Protein AF-A0A257IQM1-F1 (afdb_monomer)

Secondary structure (DSSP, 8-state):
--HHHHHHHHHHHHTTSS-HHHHHHHHHHTT--HHHHHHHHHHTT-TT-----------STT---------SS--S---TTT--SHHHHHHHTTS---SSPPPP-

pLDDT: mean 85.68, std 10.9, range [53.69, 95.75]

Mean predicted aligned error: 13.95 Å

Radius of gyration: 25.0 Å; Cα contacts (8 Å, |Δi|>4): 69; chains: 1; bounding box: 57×20×63 Å

Structure (mmCIF, N/CA/C/O backbone):
data_AF-A0A257IQM1-F1
#
_entry.id   AF-A0A257IQM1-F1
#
loop_
_atom_site.group_PDB
_atom_site.id
_atom_site.type_symbol
_atom_site.label_atom_id
_atom_site.label_alt_id
_atom_site.label_comp_id
_atom_site.label_asym_id
_atom_site.label_entity_id
_atom_site.label_seq_id
_atom_site.pdbx_PDB_ins_code
_atom_site.Cartn_x
_atom_site.Cartn_y
_atom_site.Cartn_z
_atom_site.occupancy
_atom_site.B_iso_or_equiv
_atom_site.auth_seq_id
_atom_site.auth_comp_id
_atom_site.auth_asym_id
_atom_site.auth_atom_id
_atom_site.pdbx_PDB_model_num
ATOM 1 N N . MET A 1 1 ? -27.702 -2.988 35.645 1.00 78.19 1 MET A N 1
ATOM 2 C CA . MET A 1 1 ? -26.441 -2.246 35.450 1.00 78.19 1 MET A CA 1
ATOM 3 C C . MET A 1 1 ? -26.535 -0.980 36.278 1.00 78.19 1 MET A C 1
ATOM 5 O O . MET A 1 1 ? -27.423 -0.178 36.019 1.00 78.19 1 MET A O 1
ATOM 9 N N . THR A 1 2 ? -25.700 -0.847 37.300 1.00 90.56 2 THR A N 1
ATOM 10 C CA . THR A 1 2 ? -25.616 0.344 38.156 1.00 90.56 2 THR A CA 1
ATOM 11 C C . THR A 1 2 ? -24.505 1.278 37.669 1.00 90.56 2 THR A C 1
ATOM 13 O O . THR A 1 2 ? -23.673 0.891 36.849 1.00 90.56 2 THR A O 1
ATOM 16 N N . GLU A 1 3 ? -24.454 2.514 38.169 1.00 90.25 3 GLU A N 1
ATOM 17 C CA . GLU A 1 3 ? -23.365 3.444 37.834 1.00 90.25 3 GLU A CA 1
ATOM 18 C C . GLU A 1 3 ? -21.988 2.901 38.256 1.00 90.25 3 GLU A C 1
ATOM 20 O O . GLU A 1 3 ? -21.010 3.042 37.520 1.00 90.25 3 GLU A O 1
ATOM 25 N N . HIS A 1 4 ? -21.918 2.229 39.410 1.00 93.25 4 HIS A N 1
ATOM 26 C CA . HIS A 1 4 ? -20.692 1.595 39.898 1.00 93.25 4 HIS A CA 1
ATOM 27 C C . HIS A 1 4 ? -20.173 0.532 38.919 1.00 93.25 4 HIS A C 1
ATOM 29 O O . HIS A 1 4 ? -18.973 0.477 38.648 1.00 93.25 4 HIS A O 1
ATOM 35 N N . ASP A 1 5 ? -21.078 -0.253 38.328 1.00 93.06 5 ASP A N 1
ATOM 36 C CA . ASP A 1 5 ? -20.726 -1.262 37.325 1.00 93.06 5 ASP A CA 1
ATOM 37 C C . ASP A 1 5 ? -20.150 -0.617 36.059 1.00 93.06 5 ASP A C 1
ATOM 39 O O . ASP A 1 5 ? -19.155 -1.091 35.512 1.00 93.06 5 ASP A O 1
ATOM 43 N N . ILE A 1 6 ? -20.736 0.497 35.605 1.00 91.94 6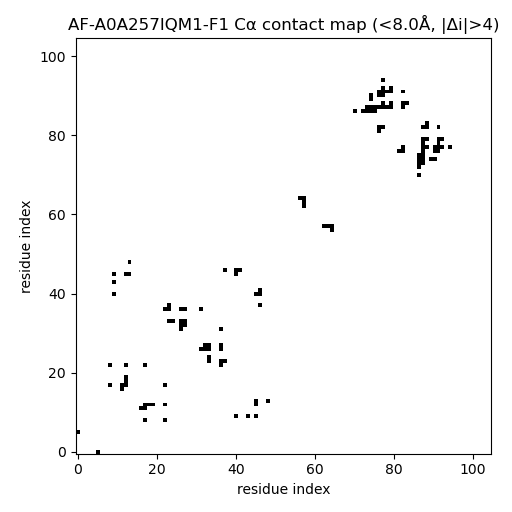 ILE A N 1
ATOM 44 C CA . ILE A 1 6 ? -20.263 1.228 34.421 1.00 91.94 6 ILE A CA 1
ATOM 45 C C . ILE A 1 6 ? -18.868 1.803 34.671 1.00 91.94 6 ILE A C 1
ATOM 47 O O . ILE A 1 6 ? -17.994 1.664 33.816 1.00 91.94 6 ILE A O 1
ATOM 51 N N . ARG A 1 7 ? -18.630 2.405 35.843 1.00 93.31 7 ARG A N 1
ATOM 52 C CA . ARG A 1 7 ? -17.307 2.933 36.217 1.00 93.31 7 ARG A CA 1
ATOM 53 C C . ARG A 1 7 ? -16.250 1.828 36.254 1.00 93.31 7 ARG A C 1
ATOM 55 O O . ARG A 1 7 ? -15.158 2.026 35.730 1.00 93.31 7 ARG A O 1
ATOM 62 N N . ARG A 1 8 ? -16.592 0.652 36.791 1.00 95.12 8 ARG A N 1
ATOM 63 C CA . ARG A 1 8 ? -15.705 -0.520 36.778 1.00 95.12 8 ARG A CA 1
ATOM 64 C C . ARG A 1 8 ? -15.395 -0.987 35.355 1.00 95.12 8 ARG A C 1
ATOM 66 O O . ARG A 1 8 ? -14.236 -1.182 35.022 1.00 95.12 8 ARG A O 1
ATOM 73 N N . LEU A 1 9 ? -16.408 -1.087 34.494 1.00 94.00 9 LEU A N 1
ATOM 74 C CA . LEU A 1 9 ? -16.224 -1.467 33.091 1.00 94.00 9 LEU A CA 1
ATOM 75 C C . LEU A 1 9 ? -15.362 -0.462 32.312 1.00 94.00 9 LEU A C 1
ATOM 77 O O . LEU A 1 9 ? -14.599 -0.862 31.438 1.00 94.00 9 LEU A O 1
ATOM 81 N N . ILE A 1 10 ? -15.471 0.835 32.611 1.00 93.31 10 ILE A N 1
ATOM 82 C CA . ILE A 1 10 ? -14.610 1.874 32.027 1.00 93.31 10 ILE A CA 1
ATOM 83 C C . ILE A 1 10 ? -13.151 1.676 32.462 1.00 93.31 10 ILE A C 1
ATOM 85 O O . ILE A 1 10 ? -12.249 1.807 31.633 1.00 93.31 10 ILE A O 1
ATOM 89 N N . GLU A 1 11 ? -12.916 1.331 33.730 1.00 92.94 11 GLU A N 1
ATOM 90 C CA . GLU A 1 11 ? -11.575 1.049 34.250 1.00 92.94 11 GLU A CA 1
ATOM 91 C C . GLU A 1 11 ? -10.980 -0.228 33.634 1.00 92.94 11 GLU A C 1
ATOM 93 O O . GLU A 1 11 ? -9.830 -0.220 33.198 1.00 92.94 11 GLU A O 1
ATOM 98 N N . ASP A 1 12 ? -11.782 -1.282 33.455 1.00 92.25 12 ASP A N 1
ATOM 99 C CA . ASP A 1 12 ? -11.357 -2.503 32.756 1.00 92.25 12 ASP A CA 1
ATOM 100 C C . ASP A 1 12 ? -10.935 -2.208 31.302 1.00 92.25 12 ASP A C 1
ATOM 102 O O . ASP A 1 12 ? -9.980 -2.795 30.787 1.00 92.25 12 ASP A O 1
ATOM 106 N N . VAL A 1 13 ? -11.620 -1.277 30.622 1.00 92.00 13 VAL A N 1
ATOM 107 C CA . VAL A 1 13 ? -11.226 -0.812 29.279 1.00 92.00 13 VAL A CA 1
ATOM 108 C C . VAL A 1 13 ? -9.941 0.016 29.333 1.00 92.00 13 VAL A C 1
ATOM 110 O O . VAL A 1 13 ? -9.094 -0.120 28.449 1.00 92.00 13 VAL A O 1
ATOM 113 N N . ARG A 1 14 ? -9.767 0.860 30.357 1.00 89.00 14 ARG A N 1
ATOM 114 C CA . ARG A 1 14 ? -8.555 1.672 30.557 1.00 89.00 14 ARG A CA 1
ATOM 115 C C . ARG A 1 14 ? -7.317 0.800 30.771 1.00 89.00 14 ARG A C 1
ATOM 117 O O . ARG A 1 14 ? -6.275 1.090 30.193 1.00 89.00 14 ARG A O 1
ATOM 124 N N . GLN A 1 15 ? -7.447 -0.273 31.546 1.00 89.25 15 GLN A N 1
ATOM 125 C CA . GLN A 1 15 ? -6.371 -1.227 31.832 1.00 89.25 15 GLN A CA 1
ATOM 126 C C . GLN A 1 15 ? -6.146 -2.248 30.702 1.00 89.25 15 GLN A C 1
ATOM 128 O O . GLN A 1 15 ? -5.230 -3.062 30.776 1.00 89.25 15 GLN A O 1
ATOM 133 N N . GLY A 1 16 ? -6.970 -2.221 29.647 1.00 87.50 16 GLY A N 1
ATOM 134 C CA . GLY A 1 16 ? -6.886 -3.154 28.521 1.00 87.50 16 GLY A CA 1
ATOM 135 C C . GLY A 1 16 ? -7.414 -4.564 28.819 1.00 87.50 16 GLY A C 1
ATOM 136 O O . GLY A 1 16 ? -7.310 -5.436 27.959 1.00 87.50 16 GLY A O 1
ATOM 137 N N . ALA A 1 17 ? -8.012 -4.791 29.992 1.00 89.38 17 ALA A N 1
ATOM 138 C CA . ALA A 1 17 ? -8.634 -6.060 30.372 1.00 89.38 17 ALA A CA 1
ATOM 139 C C . ALA A 1 17 ? -9.949 -6.322 29.612 1.00 89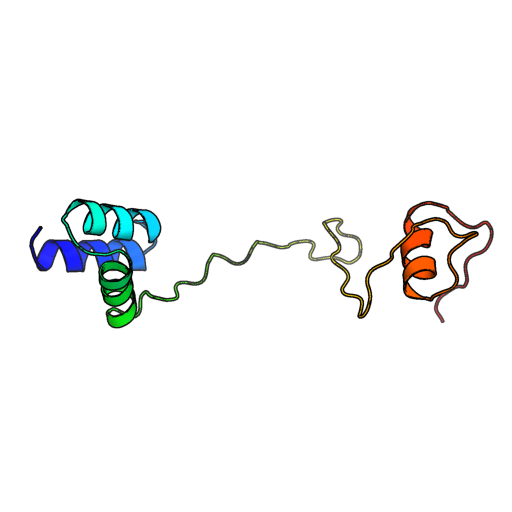.38 17 ALA A C 1
ATOM 141 O O . ALA A 1 17 ? -10.328 -7.476 29.401 1.00 89.38 17 ALA A O 1
ATOM 142 N N . LEU A 1 18 ? -10.638 -5.262 29.165 1.00 90.62 18 LEU A N 1
ATOM 143 C CA . LEU A 1 18 ? -11.854 -5.348 28.356 1.00 90.62 18 LEU A CA 1
ATOM 144 C C . LEU A 1 18 ? -11.694 -4.609 27.011 1.00 90.62 18 LEU A C 1
ATOM 146 O O . LEU A 1 18 ? -11.381 -3.417 26.993 1.00 90.62 18 LEU A O 1
ATOM 150 N N . PRO A 1 19 ? -11.986 -5.248 25.861 1.00 90.19 19 PRO A N 1
ATOM 151 C CA . PRO A 1 19 ? -11.985 -4.558 24.576 1.00 90.19 19 PRO A CA 1
ATOM 152 C C . PRO A 1 19 ? -13.085 -3.491 24.514 1.00 90.19 19 PRO A C 1
ATOM 154 O O . PRO A 1 19 ? -14.236 -3.756 24.871 1.00 90.19 19 PRO A O 1
ATOM 157 N N . ARG A 1 20 ? -12.784 -2.321 23.930 1.00 89.12 20 ARG A N 1
ATOM 158 C CA . ARG A 1 20 ? -13.781 -1.254 23.688 1.00 89.12 20 ARG A CA 1
ATOM 159 C C . ARG A 1 20 ? -15.031 -1.747 22.965 1.00 89.12 20 ARG A C 1
ATOM 161 O O . ARG A 1 20 ? -16.142 -1.359 23.308 1.00 89.12 20 ARG A O 1
ATOM 168 N N . ARG A 1 21 ? -14.858 -2.610 21.960 1.00 90.94 21 ARG A N 1
ATOM 169 C CA . ARG A 1 21 ? -15.977 -3.170 21.189 1.00 90.94 21 ARG A CA 1
ATOM 170 C C . ARG A 1 21 ? -16.921 -3.974 22.084 1.00 90.94 21 ARG A C 1
ATOM 172 O O . ARG A 1 21 ? -18.131 -3.809 21.972 1.00 90.94 21 ARG A O 1
ATOM 179 N N . SER A 1 22 ? -16.372 -4.775 22.995 1.00 93.56 22 SER A N 1
ATOM 180 C CA . SER A 1 22 ? -17.147 -5.569 23.951 1.00 93.56 22 SER A CA 1
ATOM 181 C C . SER A 1 22 ? -17.877 -4.681 24.960 1.00 93.56 22 SER A C 1
ATOM 183 O O . SER A 1 22 ? -19.033 -4.947 25.278 1.00 93.56 22 SER A O 1
ATOM 185 N N . PHE A 1 23 ? -17.245 -3.595 25.418 1.00 93.88 23 PHE A N 1
ATOM 186 C CA . PHE A 1 23 ? -17.901 -2.573 26.242 1.00 93.88 23 PHE A CA 1
ATOM 187 C C . PHE A 1 23 ? -19.110 -1.951 25.526 1.00 93.88 23 PHE A C 1
ATOM 189 O O . PHE A 1 23 ? -20.213 -1.943 26.073 1.00 93.88 23 PHE A O 1
ATOM 196 N N . ILE A 1 24 ? -18.927 -1.500 24.279 1.00 93.81 24 ILE A N 1
ATOM 197 C CA . ILE A 1 24 ? -20.001 -0.896 23.476 1.00 93.81 24 ILE A CA 1
ATOM 198 C C . ILE A 1 24 ? -21.132 -1.904 23.252 1.00 93.81 24 ILE A C 1
ATOM 200 O O . ILE A 1 24 ? -22.288 -1.572 23.480 1.00 93.81 24 ILE A O 1
ATOM 204 N N . GLN A 1 25 ? -20.818 -3.145 22.871 1.00 95.44 25 GLN A N 1
ATOM 205 C CA . GLN A 1 25 ? -21.824 -4.192 22.660 1.00 95.44 25 GLN A CA 1
ATOM 206 C C . GLN A 1 25 ? -22.643 -4.484 23.924 1.00 95.44 25 GLN A C 1
ATOM 208 O O . GLN A 1 25 ? -23.860 -4.627 23.834 1.00 95.44 25 GLN A O 1
ATOM 213 N N . ARG A 1 26 ? -22.006 -4.519 25.104 1.00 95.12 26 ARG A N 1
ATOM 214 C CA . ARG A 1 26 ? -22.705 -4.710 26.385 1.00 95.12 26 ARG A CA 1
ATOM 215 C C . ARG A 1 26 ? -23.670 -3.567 26.681 1.00 95.12 26 ARG A C 1
ATOM 217 O O . ARG A 1 26 ? -24.820 -3.824 27.018 1.00 95.12 26 ARG A O 1
ATOM 224 N N . LEU A 1 27 ? -23.246 -2.317 26.520 1.00 94.50 27 LEU A N 1
ATOM 225 C CA . LEU A 1 27 ? -24.136 -1.176 26.747 1.00 94.50 27 LEU A CA 1
ATOM 226 C C . LEU A 1 27 ? -25.264 -1.105 25.715 1.00 94.50 27 LEU A C 1
ATOM 228 O O . LEU A 1 27 ? -26.400 -0.807 26.076 1.00 94.50 27 LEU A O 1
ATOM 232 N N . VAL A 1 28 ? -24.977 -1.462 24.462 1.00 95.75 28 VAL A N 1
ATOM 233 C CA . VAL A 1 28 ? -25.998 -1.558 23.414 1.00 95.75 28 VAL A CA 1
ATOM 234 C C . VAL A 1 28 ? -27.039 -2.625 23.734 1.00 95.75 28 VAL A C 1
ATOM 236 O O . VAL A 1 28 ? -28.232 -2.370 23.600 1.00 95.75 28 VAL A O 1
ATOM 239 N N . SER A 1 29 ? -26.619 -3.782 24.254 1.00 94.50 29 SER A N 1
ATOM 240 C CA . SER A 1 29 ? -27.547 -4.839 24.684 1.00 94.50 29 SER A CA 1
ATOM 241 C C . SER A 1 29 ? -28.468 -4.427 25.840 1.00 94.50 29 SER A C 1
ATOM 243 O O . SER A 1 29 ? -29.513 -5.035 26.040 1.00 94.50 29 SER A O 1
ATOM 245 N N . LEU A 1 30 ? -28.104 -3.373 26.576 1.00 93.56 30 LEU A N 1
ATOM 246 C CA . LEU A 1 30 ? -28.884 -2.809 27.679 1.00 93.56 30 LEU A CA 1
ATOM 247 C C . LEU A 1 30 ? -29.723 -1.595 27.256 1.00 93.56 30 LEU A C 1
ATOM 249 O O . LEU A 1 30 ? -30.305 -0.931 28.110 1.00 93.56 30 LEU A O 1
ATOM 253 N N . GLY A 1 31 ? -29.788 -1.302 25.954 1.00 92.88 31 GLY A N 1
ATOM 254 C CA . GLY A 1 31 ? -30.638 -0.255 25.388 1.00 92.88 31 GLY A CA 1
ATOM 255 C C . GLY A 1 31 ? -29.954 1.096 25.170 1.00 92.88 31 GLY A C 1
ATOM 256 O O . GLY A 1 31 ? -30.621 2.038 24.747 1.00 92.88 31 GLY A O 1
ATOM 257 N N . LEU A 1 32 ? -28.641 1.223 25.407 1.00 93.50 32 LEU A N 1
ATOM 258 C CA . LEU A 1 32 ? -27.910 2.422 24.986 1.00 93.50 32 LEU A CA 1
ATOM 259 C C . LEU A 1 32 ? -27.629 2.370 23.482 1.00 93.50 32 LEU A C 1
ATOM 261 O O . LEU A 1 32 ? -27.435 1.316 22.888 1.00 93.50 32 LEU A O 1
ATOM 265 N N . THR A 1 33 ? -27.528 3.525 22.839 1.00 94.50 33 THR A N 1
ATOM 266 C CA . THR A 1 33 ? -27.044 3.569 21.456 1.00 94.50 33 THR A CA 1
ATOM 267 C C . THR A 1 33 ? -25.517 3.442 21.423 1.00 94.50 33 THR A C 1
ATOM 269 O O . THR A 1 33 ? -24.820 3.846 22.358 1.00 94.50 33 THR A O 1
ATOM 272 N N . ALA A 1 34 ? -24.966 2.911 20.327 1.00 90.19 34 ALA A N 1
ATOM 273 C CA . ALA A 1 34 ? -23.517 2.851 20.116 1.00 90.19 34 ALA A CA 1
ATOM 274 C C . ALA A 1 34 ? -22.800 4.210 20.318 1.00 90.19 34 ALA A C 1
ATOM 276 O O . ALA A 1 34 ? -21.784 4.229 21.019 1.00 90.19 34 ALA A O 1
ATOM 277 N N . PRO A 1 35 ? -23.301 5.352 19.794 1.00 91.38 35 PRO A N 1
ATOM 278 C CA . PRO A 1 35 ? -22.685 6.652 20.057 1.00 91.38 35 PRO A CA 1
ATOM 279 C C . PRO A 1 35 ? -22.740 7.064 21.534 1.00 91.38 35 PRO A C 1
ATOM 281 O O . PRO A 1 35 ? -21.739 7.563 22.040 1.00 91.38 35 PRO A O 1
ATOM 284 N N . MET A 1 36 ? -23.833 6.798 22.262 1.00 91.44 36 MET A N 1
ATOM 285 C CA . MET A 1 36 ? -23.897 7.088 23.705 1.00 91.44 36 MET A CA 1
ATOM 286 C C . MET A 1 36 ? -22.891 6.251 24.503 1.00 91.44 36 MET A C 1
ATOM 288 O O . MET A 1 36 ? -22.176 6.784 25.350 1.00 91.44 36 MET A O 1
ATOM 292 N N . ALA A 1 37 ? -22.777 4.956 24.196 1.00 91.81 37 ALA A N 1
ATOM 293 C CA . ALA A 1 37 ? -21.771 4.087 24.805 1.00 91.81 37 ALA A CA 1
ATOM 294 C C . ALA A 1 37 ? -20.342 4.580 24.512 1.00 91.81 37 ALA A C 1
ATOM 296 O O . ALA A 1 37 ? -19.486 4.584 25.396 1.00 91.81 37 ALA A O 1
ATOM 297 N N . SER A 1 38 ? -20.085 5.057 23.291 1.00 89.44 38 SER A N 1
ATOM 298 C CA . SER A 1 38 ? -18.793 5.644 22.927 1.00 89.44 38 SER A CA 1
ATOM 299 C C . SER A 1 38 ? -18.519 6.959 23.667 1.00 89.44 38 SER A C 1
ATOM 301 O O . SER A 1 38 ? -17.387 7.187 24.091 1.00 89.44 38 SER A O 1
ATOM 303 N N . MET A 1 39 ? -19.530 7.809 23.872 1.00 90.94 39 MET A N 1
ATOM 304 C CA . MET A 1 39 ? -19.381 9.068 24.614 1.00 90.94 39 MET A CA 1
ATOM 305 C C . MET A 1 39 ? -18.986 8.849 26.078 1.00 90.94 39 MET A C 1
ATOM 307 O O . MET A 1 39 ? -18.220 9.644 26.614 1.00 90.94 39 MET A O 1
ATOM 311 N N . LEU A 1 40 ? -19.425 7.757 26.713 1.00 91.38 40 LEU A N 1
ATOM 312 C CA . LEU A 1 40 ? -18.989 7.408 28.072 1.00 91.38 40 LEU A CA 1
ATOM 313 C C . LEU A 1 40 ? -17.479 7.141 28.140 1.00 91.38 40 LEU A C 1
ATOM 315 O O . LEU A 1 40 ? -16.807 7.633 29.044 1.00 91.38 40 LEU A O 1
ATOM 319 N N . LEU A 1 41 ? -16.926 6.425 27.155 1.00 90.00 41 LEU A N 1
ATOM 320 C CA . LEU A 1 41 ? -15.479 6.205 27.059 1.00 90.00 41 LEU A CA 1
ATOM 321 C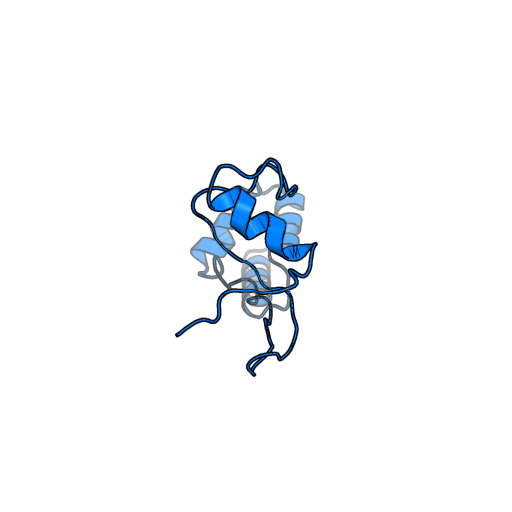 C . LEU A 1 41 ? -14.723 7.503 26.761 1.00 90.00 41 LEU A C 1
ATOM 323 O O . LEU A 1 41 ? -13.616 7.694 27.264 1.00 90.00 41 LEU A O 1
ATOM 327 N N . VAL A 1 42 ? -15.313 8.394 25.958 1.00 88.88 42 VAL A N 1
ATOM 328 C CA . VAL A 1 42 ? -14.716 9.693 25.624 1.00 88.88 42 VAL A CA 1
ATOM 329 C C . VAL A 1 42 ? -14.655 10.613 26.831 1.00 88.88 42 VAL A C 1
ATOM 331 O O . VAL A 1 42 ? -13.573 11.094 27.161 1.00 88.88 42 VAL A O 1
ATOM 334 N N . ASN A 1 43 ? -15.771 10.782 27.536 1.00 87.38 43 ASN A N 1
ATOM 335 C CA . ASN A 1 43 ? -15.830 11.595 28.748 1.00 87.38 43 ASN A CA 1
ATOM 336 C C . ASN A 1 43 ? -14.931 11.045 29.863 1.00 87.38 43 ASN A C 1
ATOM 338 O O . ASN A 1 43 ? -14.389 11.815 30.647 1.00 87.38 43 ASN A O 1
ATOM 342 N N . ALA A 1 44 ? -14.708 9.730 29.909 1.00 86.00 44 ALA A N 1
ATOM 343 C CA . ALA A 1 44 ? -13.781 9.113 30.854 1.00 86.00 44 ALA A CA 1
ATOM 344 C C . ALA A 1 44 ? -12.293 9.210 30.449 1.00 86.00 44 ALA A C 1
ATOM 346 O O . ALA A 1 44 ? -11.436 8.637 31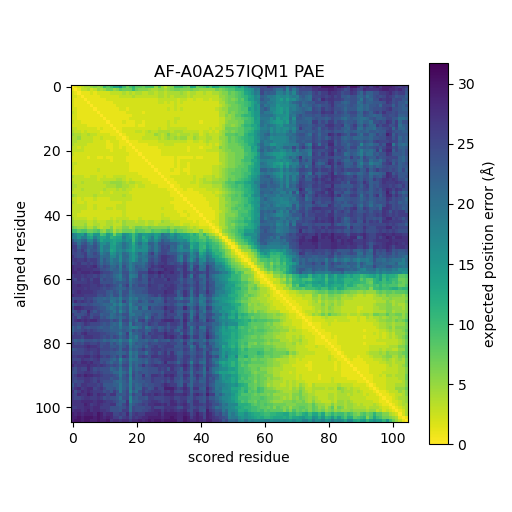.127 1.00 86.00 44 ALA A O 1
ATOM 347 N N . GLY A 1 45 ? -11.961 9.876 29.335 1.00 81.94 45 GLY A N 1
ATOM 348 C CA . GLY A 1 45 ? -10.586 9.994 28.832 1.00 81.94 45 GLY A CA 1
ATOM 349 C C . GLY A 1 45 ? -10.013 8.697 28.246 1.00 81.94 45 GLY A C 1
ATOM 350 O O . GLY A 1 45 ? -8.814 8.600 28.008 1.00 81.94 45 GLY A O 1
ATOM 351 N N . VAL A 1 46 ? -10.855 7.689 27.993 1.00 78.69 46 VAL A N 1
ATOM 352 C CA . VAL A 1 46 ? -10.468 6.358 27.479 1.00 78.69 46 VAL A CA 1
ATOM 353 C C . VAL A 1 46 ? -10.698 6.247 25.958 1.00 78.69 46 VAL A C 1
ATOM 355 O O . VAL A 1 46 ? -10.470 5.192 25.360 1.00 78.69 46 VAL A O 1
ATOM 358 N N . ALA A 1 47 ? -11.098 7.346 25.300 1.00 63.88 47 ALA A N 1
ATOM 359 C CA . ALA A 1 47 ? -11.345 7.436 23.853 1.00 63.88 47 ALA A CA 1
ATOM 360 C C . ALA A 1 47 ? -10.184 6.924 22.986 1.00 63.88 47 ALA A C 1
ATOM 362 O O . ALA A 1 47 ? -10.413 6.426 21.886 1.00 63.88 47 ALA A O 1
ATOM 363 N N . GLN A 1 48 ? -8.947 7.084 23.468 1.00 60.69 48 GLN A N 1
ATOM 364 C CA . GLN A 1 48 ? -7.726 6.985 22.667 1.00 60.69 48 GLN A CA 1
ATOM 365 C C . GLN A 1 48 ? -6.573 6.297 23.427 1.00 60.69 48 GLN A C 1
ATOM 367 O O . GLN A 1 48 ? -5.431 6.727 23.374 1.00 60.69 48 GLN A O 1
ATOM 372 N N . VAL A 1 49 ? -6.817 5.182 24.118 1.00 54.81 49 VAL A N 1
ATOM 373 C CA . VAL A 1 49 ? -5.778 4.128 24.168 1.00 54.81 49 VAL A CA 1
ATOM 374 C C . VAL A 1 49 ? -5.546 3.718 22.717 1.00 54.81 49 VAL A C 1
ATOM 376 O O . VAL A 1 49 ? -6.427 3.101 22.105 1.00 54.81 49 VAL A O 1
ATOM 379 N N . ALA A 1 50 ? -4.453 4.213 22.143 1.00 55.03 50 ALA A N 1
ATOM 380 C CA . ALA A 1 50 ? -4.034 3.924 20.787 1.00 55.03 50 ALA A CA 1
ATOM 381 C C . ALA A 1 50 ? -4.085 2.410 20.571 1.00 55.03 50 ALA A C 1
ATOM 383 O O . ALA A 1 50 ? -3.637 1.644 21.428 1.00 55.03 50 ALA A O 1
ATOM 384 N N . ALA A 1 51 ? -4.646 1.975 19.439 1.00 58.31 51 ALA A N 1
ATOM 385 C CA . ALA A 1 51 ? -4.393 0.623 18.963 1.00 58.31 51 ALA A CA 1
ATOM 386 C C . ALA A 1 51 ? -2.880 0.404 19.050 1.00 58.31 51 ALA A C 1
ATOM 388 O O . ALA A 1 51 ? -2.131 1.266 18.583 1.00 58.31 51 ALA A O 1
ATOM 389 N N . THR A 1 52 ? -2.443 -0.674 19.707 1.00 59.59 52 THR A N 1
ATOM 390 C CA . THR A 1 52 ? -1.025 -1.025 19.783 1.00 59.59 52 THR A CA 1
ATOM 391 C C . THR A 1 52 ? -0.455 -0.869 18.377 1.00 59.59 52 THR A C 1
ATOM 393 O O . THR A 1 52 ? -0.960 -1.535 17.465 1.00 59.59 52 THR A O 1
ATOM 396 N N . PRO A 1 53 ? 0.495 0.059 18.151 1.00 59.44 53 PRO A N 1
ATOM 397 C CA . PRO A 1 53 ? 1.024 0.255 16.817 1.00 59.44 53 PRO A CA 1
ATOM 398 C C . PRO A 1 53 ? 1.554 -1.098 16.341 1.00 59.44 53 PRO A C 1
ATOM 400 O O . PRO A 1 53 ? 2.173 -1.813 17.139 1.00 59.44 53 PRO A O 1
ATOM 403 N N . PRO A 1 54 ? 1.269 -1.502 15.090 1.00 61.84 54 PRO A N 1
ATOM 404 C CA . PRO A 1 54 ? 1.779 -2.761 14.581 1.00 61.84 54 PRO A CA 1
ATOM 405 C C . PRO A 1 54 ? 3.294 -2.766 14.789 1.00 61.84 54 PRO A C 1
ATOM 407 O O . PRO A 1 54 ? 3.979 -1.825 14.384 1.00 61.84 54 PRO A O 1
ATOM 410 N N . VAL A 1 55 ? 3.804 -3.793 15.474 1.00 65.00 55 VAL A N 1
ATOM 411 C CA . VAL A 1 55 ? 5.238 -3.947 15.735 1.00 65.00 55 VAL A CA 1
ATOM 412 C C . VAL A 1 55 ? 5.920 -4.209 14.396 1.00 65.00 55 VAL A C 1
ATOM 414 O O . VAL A 1 55 ? 6.056 -5.346 13.954 1.00 65.00 55 VAL A O 1
ATOM 417 N N . TYR A 1 56 ? 6.319 -3.141 13.714 1.00 62.91 56 TYR A N 1
ATOM 418 C CA . TYR A 1 56 ? 7.129 -3.223 12.514 1.00 62.91 56 TYR A CA 1
ATOM 419 C C . TYR A 1 56 ? 8.595 -3.319 12.942 1.00 62.91 56 TYR A C 1
ATOM 421 O O . TYR A 1 56 ? 9.206 -2.323 13.326 1.00 62.91 56 TYR A O 1
ATOM 429 N N . LYS A 1 57 ? 9.166 -4.528 12.916 1.00 59.66 57 LYS A N 1
ATOM 430 C CA . LYS A 1 57 ? 10.619 -4.720 12.996 1.00 59.66 57 LYS A CA 1
ATOM 431 C C . LYS A 1 57 ? 11.105 -5.421 11.739 1.00 59.66 57 LYS A C 1
ATOM 433 O O . LYS A 1 57 ? 10.750 -6.568 11.488 1.00 59.66 57 LYS A O 1
ATOM 438 N N . PRO A 1 58 ? 11.958 -4.714 10.996 1.00 62.56 58 PRO A N 1
ATOM 439 C CA . PRO A 1 58 ? 13.374 -5.063 11.013 1.00 62.56 58 PRO A CA 1
ATOM 440 C C . PRO A 1 58 ? 14.239 -3.874 11.444 1.00 62.56 58 PRO A C 1
ATOM 442 O O . PRO A 1 58 ? 14.170 -2.793 10.874 1.00 62.56 58 PRO A O 1
ATOM 445 N N . THR A 1 59 ? 15.090 -4.070 12.453 1.00 66.94 59 THR A N 1
ATOM 446 C CA . THR A 1 59 ? 15.952 -3.019 13.036 1.00 66.94 59 THR A CA 1
ATOM 447 C C . THR A 1 59 ? 17.275 -2.813 12.291 1.00 66.94 59 THR A C 1
ATOM 449 O O . THR A 1 59 ? 18.150 -2.101 12.776 1.00 66.94 59 THR A O 1
ATOM 452 N N . LYS A 1 60 ? 17.461 -3.467 11.140 1.00 78.44 60 LYS A N 1
ATOM 453 C CA . LYS A 1 60 ? 18.709 -3.460 10.366 1.00 78.44 60 LYS A CA 1
ATOM 454 C C . LYS A 1 60 ? 18.408 -3.275 8.881 1.00 78.44 60 LYS A C 1
ATOM 456 O O . LYS A 1 60 ? 17.394 -3.774 8.388 1.00 78.44 60 LYS A O 1
ATOM 461 N N . ARG A 1 61 ? 19.309 -2.599 8.160 1.00 76.88 61 ARG A N 1
ATOM 462 C CA . ARG A 1 61 ? 19.255 -2.495 6.693 1.00 76.88 61 ARG A CA 1
ATOM 463 C C . ARG A 1 61 ? 19.245 -3.908 6.101 1.00 76.88 61 ARG A C 1
ATOM 465 O O . ARG A 1 61 ? 20.089 -4.720 6.461 1.00 76.88 61 ARG A O 1
ATOM 472 N N . GLY A 1 62 ? 18.274 -4.202 5.238 1.00 80.00 62 GLY A N 1
ATOM 473 C CA . GLY A 1 62 ? 18.113 -5.538 4.654 1.00 80.00 62 GLY A CA 1
ATOM 474 C C . GLY A 1 62 ? 17.534 -6.600 5.599 1.00 80.00 62 GLY A C 1
ATOM 475 O O . GLY A 1 62 ? 17.554 -7.773 5.253 1.00 80.00 62 GLY A O 1
ATOM 476 N N . GLY A 1 63 ? 16.986 -6.234 6.764 1.00 82.94 63 GLY A N 1
ATOM 477 C CA . GLY A 1 63 ? 16.401 -7.186 7.722 1.00 82.94 63 GLY A CA 1
ATOM 478 C C . GLY A 1 63 ? 15.097 -7.878 7.280 1.00 82.94 63 GLY A C 1
ATOM 479 O O . GLY A 1 63 ? 14.425 -8.472 8.119 1.00 82.94 63 GLY A O 1
ATOM 480 N N . GLY A 1 64 ? 14.725 -7.795 6.000 1.00 81.81 64 GLY A N 1
ATOM 481 C CA . GLY A 1 64 ? 13.479 -8.338 5.451 1.00 81.81 64 GLY A CA 1
ATOM 482 C C . GLY A 1 64 ? 12.253 -7.466 5.741 1.00 81.81 64 GLY A C 1
ATOM 483 O O . GLY A 1 64 ? 12.381 -6.285 6.045 1.00 81.81 64 GLY A O 1
ATOM 484 N N . GLY A 1 65 ? 11.056 -8.047 5.640 1.00 83.31 65 GLY A N 1
ATOM 485 C CA . GLY A 1 65 ? 9.788 -7.377 5.951 1.00 83.31 65 GLY A CA 1
ATOM 486 C C . GLY A 1 65 ? 9.096 -6.706 4.760 1.00 83.31 65 GLY A C 1
ATOM 487 O O . GLY A 1 65 ? 9.647 -6.574 3.670 1.00 83.31 65 GLY A O 1
ATOM 488 N N . ALA A 1 66 ? 7.840 -6.309 4.974 1.00 83.44 66 ALA A N 1
ATOM 489 C CA . ALA A 1 66 ? 7.023 -5.675 3.946 1.00 83.44 66 ALA A CA 1
ATOM 490 C C . ALA A 1 66 ? 7.440 -4.210 3.738 1.00 83.44 66 ALA A C 1
ATOM 492 O O . ALA A 1 66 ? 7.143 -3.354 4.572 1.00 83.44 66 ALA A O 1
ATOM 493 N N . LEU A 1 67 ? 8.075 -3.917 2.601 1.00 82.25 67 LEU A N 1
ATOM 494 C CA . LEU A 1 67 ? 8.369 -2.551 2.178 1.00 82.25 67 LEU A CA 1
ATOM 495 C C . LEU A 1 67 ? 7.109 -1.907 1.584 1.00 82.25 67 LEU A C 1
ATOM 497 O O . LEU A 1 67 ? 6.605 -2.346 0.552 1.00 82.25 67 LEU A O 1
ATOM 501 N N . LYS A 1 68 ? 6.607 -0.853 2.231 1.00 85.88 68 LYS A N 1
ATOM 502 C CA . LYS A 1 68 ? 5.524 -0.018 1.696 1.00 85.88 68 LYS A CA 1
ATOM 503 C C . LYS A 1 68 ? 6.120 1.257 1.113 1.00 85.88 68 LYS A C 1
ATOM 505 O O . LYS A 1 68 ? 6.747 2.024 1.837 1.00 85.88 68 LYS A O 1
ATOM 510 N N . LEU A 1 69 ? 5.909 1.470 -0.181 1.00 84.12 69 LEU A N 1
ATOM 511 C CA . LEU A 1 69 ? 6.346 2.663 -0.900 1.00 84.12 69 LEU A CA 1
ATOM 512 C C . LEU A 1 69 ? 5.140 3.565 -1.169 1.00 84.12 69 LEU A C 1
ATOM 514 O O . LEU A 1 69 ? 4.062 3.077 -1.506 1.00 84.12 69 LEU A O 1
ATOM 518 N N . LEU A 1 70 ? 5.327 4.874 -1.006 1.00 89.25 70 LEU A N 1
ATOM 519 C CA . LEU A 1 70 ? 4.326 5.883 -1.338 1.00 89.25 70 LEU A CA 1
ATOM 520 C C . LEU A 1 70 ? 4.792 6.641 -2.574 1.00 89.25 70 LEU A C 1
ATOM 522 O O . LEU A 1 70 ? 5.841 7.279 -2.557 1.00 89.25 70 LEU A O 1
ATOM 526 N N . PHE A 1 71 ? 3.982 6.579 -3.625 1.00 87.19 71 PHE A N 1
ATOM 527 C CA . PHE A 1 71 ? 4.183 7.324 -4.859 1.00 87.19 71 PHE A CA 1
ATOM 528 C C . PHE A 1 71 ? 3.048 8.326 -5.035 1.00 87.19 71 PHE A C 1
ATOM 530 O O . PHE A 1 71 ? 1.909 8.058 -4.654 1.00 87.19 71 PHE A O 1
ATOM 537 N N . TRP A 1 72 ? 3.353 9.470 -5.649 1.00 88.50 72 TRP A N 1
ATOM 538 C CA . TRP A 1 72 ? 2.343 10.481 -5.976 1.00 88.50 72 TRP A CA 1
ATOM 539 C C . TRP A 1 72 ? 1.293 9.962 -6.973 1.00 88.50 72 TRP A C 1
ATOM 541 O O . TRP A 1 72 ? 0.134 10.362 -6.929 1.00 88.50 72 TRP A O 1
ATOM 551 N N . GLN A 1 73 ? 1.686 9.041 -7.857 1.00 92.06 73 GLN A N 1
ATOM 552 C CA . GLN A 1 73 ? 0.781 8.296 -8.730 1.00 92.06 73 GLN A CA 1
ATOM 553 C C . GLN A 1 73 ? 1.134 6.808 -8.675 1.00 92.06 73 GLN A C 1
ATOM 555 O O . GLN A 1 73 ? 2.311 6.458 -8.719 1.00 92.06 73 GLN A O 1
ATOM 560 N N . GLY A 1 74 ? 0.126 5.936 -8.606 1.00 91.75 74 GLY A N 1
ATOM 561 C CA . GLY A 1 74 ? 0.333 4.486 -8.658 1.00 91.75 74 GLY A CA 1
ATOM 562 C C . GLY A 1 74 ? 0.617 3.982 -10.082 1.00 91.75 74 GLY A C 1
ATOM 563 O O . GLY A 1 74 ? 0.078 4.559 -11.034 1.00 91.75 74 GLY A O 1
ATOM 564 N N . PRO A 1 75 ? 1.428 2.917 -10.248 1.00 92.69 75 PRO A N 1
ATOM 565 C CA . PRO A 1 75 ? 1.625 2.274 -11.543 1.00 92.69 75 PRO A CA 1
ATOM 566 C C . PRO A 1 75 ? 0.311 1.670 -12.044 1.00 92.69 75 PRO A C 1
ATOM 568 O O . PRO A 1 75 ? -0.437 1.048 -11.291 1.00 92.69 75 PRO A O 1
ATOM 571 N N . THR A 1 76 ? 0.037 1.861 -13.326 1.00 94.00 76 THR A N 1
ATOM 572 C CA . THR A 1 76 ? -1.132 1.312 -14.029 1.00 94.00 76 THR A CA 1
ATOM 573 C C . THR A 1 76 ? -0.815 0.029 -14.786 1.00 94.00 76 THR A C 1
ATOM 575 O O . THR A 1 76 ? -1.718 -0.750 -15.082 1.00 94.00 76 THR A O 1
ATOM 578 N N . LEU A 1 77 ? 0.466 -0.212 -15.070 1.00 93.44 77 LEU A N 1
ATOM 579 C CA . LEU A 1 77 ? 0.972 -1.425 -15.699 1.00 93.44 77 LEU A CA 1
ATOM 580 C C . LEU A 1 77 ? 2.376 -1.756 -15.181 1.00 93.44 77 LEU A C 1
ATOM 582 O O . LEU A 1 77 ? 3.078 -0.892 -14.662 1.00 93.44 77 LEU A O 1
ATOM 586 N N . LEU A 1 78 ? 2.780 -3.017 -15.345 1.00 92.75 78 LEU A N 1
ATOM 587 C CA . LEU A 1 78 ? 4.100 -3.530 -14.946 1.00 92.75 78 LEU A CA 1
ATOM 588 C C . LEU A 1 78 ? 4.895 -4.071 -16.148 1.00 92.75 78 LEU A C 1
ATOM 590 O O . LEU A 1 78 ? 5.766 -4.924 -15.994 1.00 92.75 78 LEU A O 1
ATOM 594 N N . ASN A 1 79 ? 4.551 -3.620 -17.360 1.00 91.88 79 ASN A N 1
ATOM 595 C CA . ASN A 1 79 ? 5.247 -3.997 -18.585 1.00 91.88 79 ASN A CA 1
ATOM 596 C C . ASN A 1 79 ? 6.248 -2.896 -18.980 1.00 91.88 79 ASN A C 1
ATOM 598 O O . ASN A 1 79 ? 5.811 -1.816 -19.391 1.00 91.88 79 ASN A O 1
ATOM 602 N N . PRO A 1 80 ? 7.565 -3.170 -18.958 1.00 90.50 80 PRO A N 1
ATOM 603 C CA . PRO A 1 80 ? 8.573 -2.167 -19.285 1.00 90.50 80 PRO A CA 1
ATOM 604 C C . PRO A 1 80 ? 8.469 -1.645 -20.728 1.00 90.50 80 PRO A C 1
ATOM 606 O O . PRO A 1 80 ? 8.804 -0.492 -20.972 1.00 90.50 80 PRO A O 1
ATOM 609 N N . HIS A 1 81 ? 7.962 -2.432 -21.685 1.00 92.19 81 HIS A N 1
ATOM 610 C CA . HIS A 1 81 ? 7.834 -2.001 -23.085 1.00 92.19 81 HIS A CA 1
ATOM 611 C C . HIS A 1 81 ? 6.716 -0.977 -23.320 1.00 92.19 81 HIS A C 1
ATOM 613 O O . HIS A 1 81 ? 6.739 -0.268 -24.323 1.00 92.19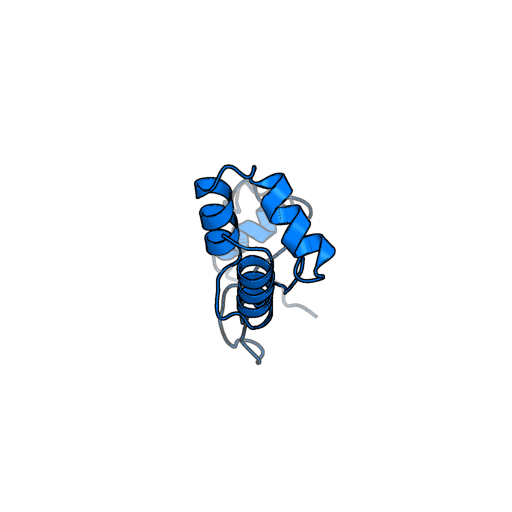 81 HIS A O 1
ATOM 619 N N . PHE A 1 82 ? 5.743 -0.893 -22.408 1.00 93.69 82 PHE A N 1
ATOM 620 C CA . PHE A 1 82 ? 4.627 0.058 -22.484 1.00 93.69 82 PHE A CA 1
ATOM 621 C C . PHE A 1 82 ? 4.680 1.131 -21.390 1.00 93.69 82 PHE A C 1
ATO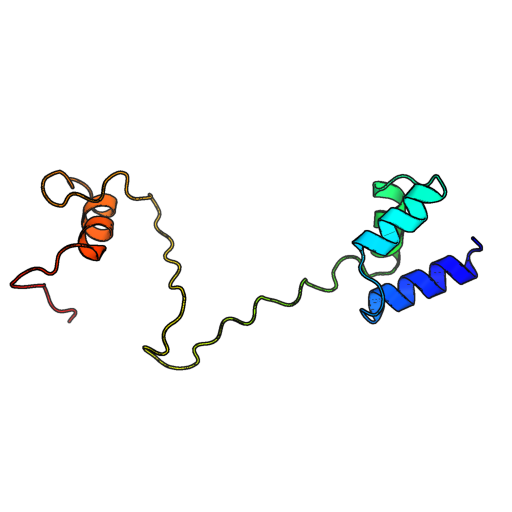M 623 O O . PHE A 1 82 ? 3.789 1.975 -21.305 1.00 93.69 82 PHE A O 1
ATOM 630 N N . ALA A 1 83 ? 5.724 1.124 -20.562 1.00 92.69 83 ALA A N 1
ATOM 631 C CA . ALA A 1 83 ? 5.915 2.090 -19.495 1.00 92.69 83 ALA A CA 1
ATOM 632 C C . ALA A 1 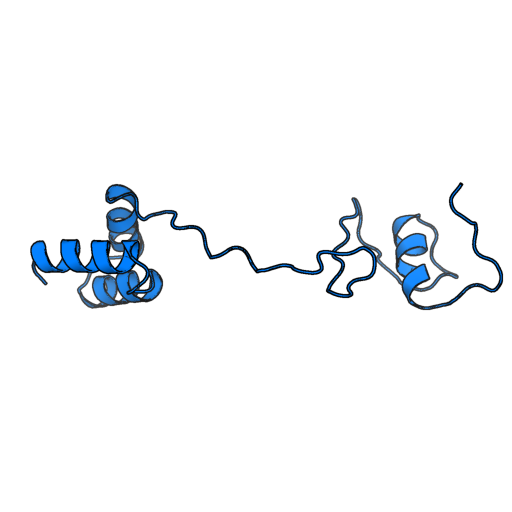83 ? 6.438 3.426 -20.051 1.00 92.69 83 ALA A C 1
ATOM 634 O O . ALA A 1 83 ? 7.637 3.630 -20.224 1.00 92.69 83 ALA A O 1
ATOM 635 N N . THR A 1 84 ? 5.536 4.369 -20.320 1.00 91.69 84 THR A N 1
ATOM 636 C CA . THR A 1 84 ? 5.901 5.709 -20.821 1.00 91.69 84 THR A CA 1
ATOM 637 C C . THR A 1 84 ? 6.183 6.714 -19.703 1.00 91.69 84 THR A C 1
ATOM 639 O O . THR A 1 84 ? 6.955 7.649 -19.896 1.00 91.69 84 THR A O 1
ATOM 642 N N . GLY A 1 85 ? 5.582 6.533 -18.522 1.00 91.38 85 GLY A N 1
ATOM 643 C CA . GLY A 1 85 ? 5.750 7.414 -17.363 1.00 91.38 85 GLY A CA 1
ATOM 644 C C . GLY A 1 85 ? 6.682 6.846 -16.291 1.00 91.38 85 GLY A C 1
ATOM 645 O O . GLY A 1 85 ? 6.910 5.639 -16.221 1.00 91.38 85 GLY A O 1
ATOM 646 N N . THR A 1 86 ? 7.190 7.709 -15.404 1.00 90.50 86 THR A N 1
ATOM 647 C CA . THR A 1 86 ? 8.085 7.303 -14.302 1.00 90.50 86 THR A CA 1
ATOM 648 C C . THR A 1 86 ? 7.425 6.300 -13.353 1.00 90.50 86 THR A C 1
ATOM 650 O O . THR A 1 86 ? 8.060 5.322 -12.985 1.00 90.50 86 THR A O 1
ATOM 653 N N . LYS A 1 87 ? 6.130 6.466 -13.040 1.00 92.00 87 LYS A N 1
ATOM 654 C CA . LYS A 1 87 ? 5.376 5.545 -12.166 1.00 92.00 87 LYS A CA 1
ATOM 655 C C . LYS A 1 87 ? 5.367 4.100 -12.683 1.00 92.00 87 LYS A C 1
ATOM 657 O O . LYS A 1 87 ? 5.597 3.168 -11.920 1.00 92.00 87 LYS A O 1
ATOM 662 N N . ASP A 1 88 ? 5.139 3.922 -13.985 1.00 93.81 88 ASP A N 1
ATOM 663 C CA . ASP A 1 88 ? 5.066 2.606 -14.623 1.00 93.81 88 ASP A CA 1
ATOM 664 C C . ASP A 1 88 ? 6.477 2.040 -14.844 1.00 93.81 88 ASP A C 1
ATOM 666 O O . ASP A 1 88 ? 6.690 0.838 -14.694 1.00 93.81 88 ASP A O 1
ATOM 670 N N . ASN A 1 89 ? 7.463 2.903 -15.125 1.00 90.44 89 ASN A N 1
ATOM 671 C CA . ASN A 1 89 ? 8.870 2.511 -15.240 1.00 90.44 89 ASN A CA 1
ATOM 672 C C . ASN A 1 89 ? 9.441 2.013 -13.906 1.00 90.44 89 ASN A C 1
ATOM 674 O O . ASN A 1 89 ? 10.112 0.984 -13.874 1.00 90.44 89 ASN A O 1
ATOM 678 N N . GLU A 1 90 ? 9.172 2.710 -12.802 1.00 90.50 90 GLU A N 1
ATOM 679 C CA . GLU A 1 90 ? 9.607 2.308 -11.461 1.00 90.50 90 GLU A CA 1
ATOM 680 C C . GLU A 1 90 ? 8.889 1.038 -10.996 1.00 90.50 90 GLU A C 1
ATOM 682 O O . GLU A 1 90 ? 9.539 0.125 -10.488 1.00 90.50 90 GLU A O 1
ATOM 687 N N . GLY A 1 91 ? 7.576 0.929 -11.234 1.00 91.62 91 GLY A N 1
ATOM 688 C CA . GLY A 1 91 ? 6.808 -0.273 -10.905 1.00 91.62 91 GLY A CA 1
ATOM 689 C C . GLY A 1 91 ? 7.259 -1.510 -11.688 1.00 91.62 91 GLY A C 1
ATOM 690 O O . GLY A 1 91 ? 7.391 -2.593 -11.115 1.00 91.62 91 GLY A O 1
ATOM 691 N N . SER A 1 92 ? 7.563 -1.353 -12.981 1.00 92.81 92 SER A N 1
ATOM 692 C CA . SER A 1 92 ? 7.978 -2.466 -13.843 1.00 92.81 92 SER A CA 1
ATOM 693 C C . SER A 1 92 ? 9.314 -3.083 -13.428 1.00 92.81 92 SER A C 1
ATOM 695 O O . SER A 1 92 ? 9.541 -4.238 -13.747 1.00 92.81 92 SER A O 1
ATOM 697 N N . ARG A 1 93 ? 10.181 -2.377 -12.686 1.00 89.12 93 ARG A N 1
ATOM 698 C CA . ARG A 1 93 ? 11.502 -2.881 -12.244 1.00 89.12 93 ARG A CA 1
ATOM 699 C C . ARG A 1 93 ? 11.448 -3.974 -11.174 1.00 89.12 93 ARG A C 1
ATOM 701 O O . ARG A 1 93 ? 12.484 -4.537 -10.843 1.00 89.12 93 ARG A O 1
ATOM 708 N N . LEU A 1 94 ? 10.274 -4.272 -10.620 1.00 88.81 94 LEU A N 1
ATOM 709 C CA . LEU A 1 94 ? 10.119 -5.328 -9.616 1.00 88.81 94 LEU A CA 1
ATOM 710 C C . LEU A 1 94 ? 10.154 -6.745 -10.206 1.00 88.81 94 LEU A C 1
ATOM 712 O O . LEU A 1 94 ? 10.355 -7.693 -9.453 1.00 88.81 94 LEU A O 1
ATOM 716 N N . ILE A 1 95 ? 9.913 -6.896 -11.514 1.00 87.06 95 ILE A N 1
ATOM 717 C CA . ILE A 1 95 ? 9.736 -8.208 -12.157 1.00 87.06 95 ILE A CA 1
ATOM 718 C C . ILE A 1 95 ? 10.976 -8.636 -12.964 1.00 87.06 95 ILE A C 1
ATOM 720 O O . ILE A 1 95 ? 11.469 -9.736 -12.720 1.00 87.06 95 ILE A O 1
ATOM 724 N N . PRO A 1 96 ? 11.498 -7.837 -13.917 1.00 87.56 96 PRO A N 1
ATOM 725 C CA . PRO A 1 96 ? 12.675 -8.196 -14.688 1.00 87.56 96 PRO A CA 1
ATOM 726 C C . PRO A 1 96 ? 13.958 -7.665 -14.040 1.00 87.56 96 PRO A C 1
ATOM 728 O O . PRO A 1 96 ? 14.022 -6.525 -13.578 1.00 87.56 96 PRO A O 1
ATOM 731 N N . GLU A 1 97 ? 15.016 -8.466 -14.113 1.00 89.50 97 GLU A N 1
ATOM 732 C CA . GLU A 1 97 ? 16.373 -8.035 -13.788 1.00 89.50 97 GLU A CA 1
ATOM 733 C C . GLU A 1 97 ? 17.086 -7.579 -15.077 1.00 89.50 97 GLU A C 1
ATOM 735 O O . GLU A 1 97 ? 17.277 -8.384 -15.993 1.00 89.50 97 GLU A O 1
ATOM 740 N N . PRO A 1 98 ? 17.434 -6.286 -15.219 1.00 85.88 98 PRO A N 1
ATOM 741 C CA . PRO A 1 98 ? 18.100 -5.789 -16.416 1.00 85.88 98 PRO A CA 1
ATOM 742 C C . PRO A 1 98 ? 19.567 -6.231 -16.452 1.00 85.88 98 PRO A C 1
ATOM 744 O O . PRO A 1 98 ? 20.244 -6.240 -15.429 1.00 85.88 98 PRO A O 1
ATOM 747 N N . LEU A 1 99 ? 20.096 -6.483 -17.654 1.00 91.31 99 LEU A N 1
ATOM 748 C CA . LEU A 1 99 ? 21.509 -6.845 -17.850 1.00 91.31 99 LEU A CA 1
ATOM 749 C C . LEU A 1 99 ? 22.489 -5.768 -17.348 1.00 91.31 99 LEU A C 1
ATOM 751 O O . LEU A 1 99 ? 23.605 -6.091 -16.952 1.00 91.31 99 LEU A O 1
ATOM 755 N N . ALA A 1 100 ? 22.087 -4.493 -17.378 1.00 90.94 100 ALA A N 1
ATOM 756 C CA . ALA A 1 100 ? 22.884 -3.367 -16.897 1.00 90.94 100 ALA A CA 1
ATOM 757 C C . ALA A 1 100 ? 21.981 -2.294 -16.255 1.00 90.94 100 ALA A C 1
ATOM 759 O O . ALA A 1 100 ? 21.334 -1.526 -16.974 1.00 90.94 100 ALA A O 1
ATOM 760 N N . PRO A 1 101 ? 21.895 -2.227 -14.914 1.00 85.56 101 PRO A N 1
A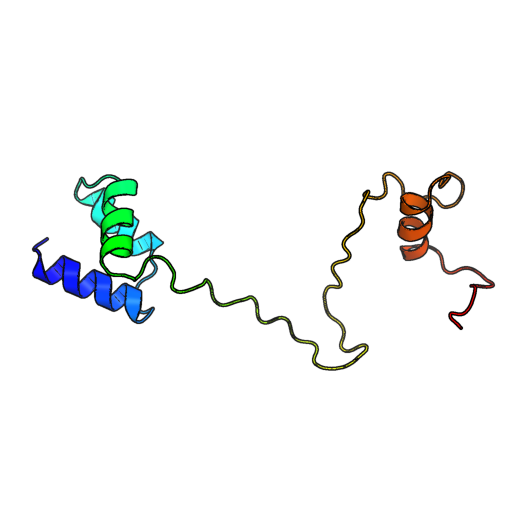TOM 761 C CA . PRO A 1 101 ? 21.215 -1.142 -14.214 1.00 85.56 101 PRO A CA 1
ATOM 762 C C . PRO A 1 101 ? 22.139 0.067 -13.999 1.00 85.56 101 PRO A C 1
ATOM 764 O O . PRO A 1 101 ? 23.352 -0.068 -13.853 1.00 85.56 101 PRO A O 1
ATOM 767 N N . TRP A 1 102 ? 21.550 1.261 -13.911 1.00 84.75 102 TRP A N 1
ATOM 768 C CA . TRP A 1 102 ? 22.273 2.449 -13.450 1.00 84.75 102 TRP A CA 1
ATOM 769 C C . TRP A 1 102 ? 22.550 2.344 -11.944 1.00 84.75 102 TRP A C 1
ATOM 771 O O . TRP A 1 102 ? 21.629 2.082 -11.167 1.00 84.75 102 TRP A O 1
ATOM 781 N N . ALA A 1 103 ? 23.800 2.557 -11.527 1.00 82.12 103 ALA A N 1
ATOM 782 C CA . ALA A 1 103 ? 24.164 2.604 -10.114 1.00 82.12 103 ALA A CA 1
ATOM 783 C C . ALA A 1 103 ? 23.771 3.956 -9.500 1.00 82.12 103 ALA A C 1
ATOM 785 O O . ALA A 1 103 ? 23.905 5.003 -10.133 1.00 82.12 103 ALA A O 1
ATOM 786 N N . ALA A 1 104 ? 23.293 3.948 -8.255 1.00 76.00 104 ALA A N 1
ATOM 787 C CA . ALA A 1 104 ? 23.204 5.186 -7.488 1.00 76.00 104 ALA A CA 1
ATOM 788 C C . ALA A 1 104 ? 24.627 5.719 -7.232 1.00 76.00 104 ALA A C 1
ATOM 790 O O . ALA A 1 104 ? 25.533 4.919 -6.988 1.00 76.00 104 ALA A O 1
ATOM 791 N N . ALA A 1 105 ? 24.804 7.039 -7.341 1.00 53.69 105 ALA A N 1
ATOM 792 C CA . ALA A 1 105 ? 26.060 7.721 -7.027 1.00 53.69 105 ALA A CA 1
ATOM 793 C C . ALA A 1 105 ? 26.391 7.652 -5.529 1.00 53.69 105 ALA A C 1
ATOM 795 O O . ALA A 1 105 ? 25.435 7.607 -4.717 1.00 53.69 105 ALA A O 1
#

Foldseek 3Di:
DDPVVLVVVLVCLQVVVDPLVRQLVVVVVVPDDSVVSLVSNVVVVNNPPDDPPPPDDDPDDVSDDDDDDDDPDAAPELDCVPPPDPNNNVNVCVPDDDPDDDDDD

Solvent-accessible surface area (backbone atoms only — not comparable to full-atom values): 6822 Å² total; per-residue (Å²): 137,54,72,70,55,52,53,51,53,52,49,34,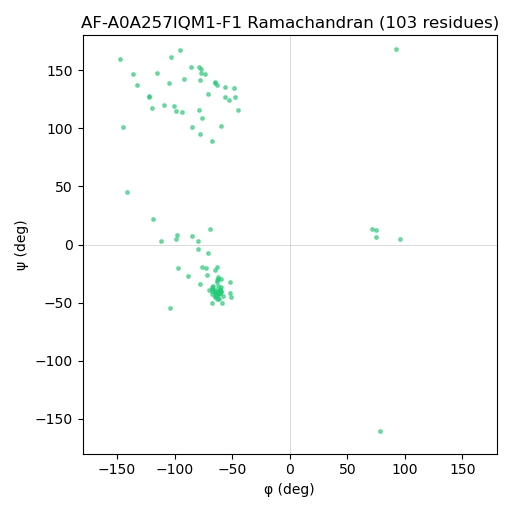39,66,74,64,78,36,58,67,67,59,54,30,52,54,39,35,75,73,72,43,51,61,68,60,42,48,47,55,36,43,79,68,71,50,69,69,74,67,74,78,71,79,87,84,72,54,97,47,93,88,57,64,75,89,83,83,85,88,64,99,56,78,53,88,52,62,48,65,93,75,35,86,48,68,44,16,43,62,51,16,58,77,74,60,84,69,96,78,74,87,76,85,132

Sequence (105 aa):
MTEHDIRRLIEDVRQGALPRRSFIQRLVSLGLTAPMASMLLVNAGVAQVAATPPVYKPTKRGGGGALKLLFWQGPTLLNPHFATGTKDNEGSRLIPEPLAPWAAA